Protein AF-A0A8S2ZP55-F1 (afdb_monomer_lite)

InterPro domains:
  IPR012337 Ribonuclease H-like superfamily [SSF53098] (2-61)
  IPR036397 Ribonuclease H superfamily [G3DSA:3.30.420.10] (1-62)

Organism: NCBI:txid392030

Radius of gyration: 12.81 Å; chains: 1; bounding box: 30×30×28 Å

Structure (mmCIF, N/CA/C/O backbone):
data_AF-A0A8S2ZP55-F1
#
_entry.id   AF-A0A8S2ZP55-F1
#
loop_
_atom_site.group_PDB
_atom_site.id
_atom_site.type_symbol
_atom_site.label_atom_id
_atom_site.label_alt_id
_atom_site.label_comp_id
_atom_site.label_asym_id
_atom_site.label_entity_id
_atom_site.label_seq_id
_atom_site.pdbx_PDB_ins_code
_atom_site.Cartn_x
_atom_site.Cartn_y
_atom_site.Cartn_z
_atom_site.occupancy
_atom_site.B_iso_or_equiv
_atom_site.auth_seq_id
_atom_site.auth_comp_id
_atom_site.auth_asym_id
_atom_site.auth_atom_id
_atom_site.pdbx_PDB_model_num
ATOM 1 N N . MET A 1 1 ? -13.304 10.921 0.716 1.00 59.22 1 MET A N 1
ATOM 2 C CA . MET A 1 1 ? -11.971 10.315 0.966 1.00 59.22 1 MET A CA 1
ATOM 3 C C . MET A 1 1 ? -11.128 10.118 -0.296 1.00 59.22 1 MET A C 1
ATOM 5 O O . MET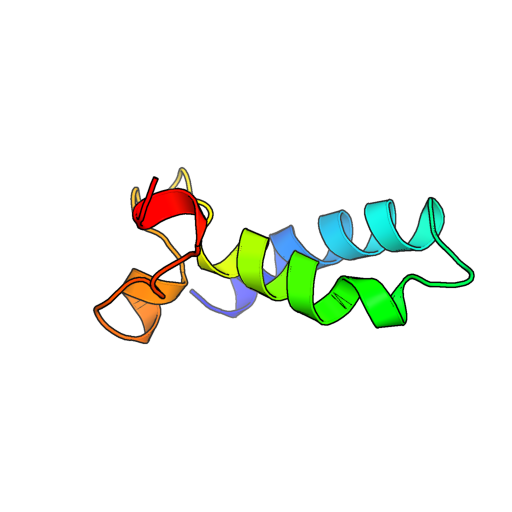 A 1 1 ? -9.923 10.333 -0.228 1.00 59.22 1 MET A O 1
ATOM 9 N N . THR A 1 2 ? -11.718 9.722 -1.428 1.00 60.12 2 THR A N 1
ATOM 10 C CA . THR A 1 2 ? -11.007 9.230 -2.626 1.00 60.12 2 THR A CA 1
ATOM 11 C C . THR A 1 2 ? -9.973 10.199 -3.210 1.00 60.12 2 THR A C 1
ATOM 13 O O . THR A 1 2 ? -8.845 9.804 -3.487 1.00 60.12 2 THR A O 1
ATOM 16 N N . GLU A 1 3 ? -10.302 11.484 -3.352 1.00 69.19 3 GLU A N 1
ATOM 17 C CA . GLU A 1 3 ? -9.399 12.471 -3.969 1.00 69.19 3 GLU A CA 1
ATOM 18 C C . GLU A 1 3 ? -8.193 12.819 -3.091 1.00 69.19 3 GLU A C 1
ATOM 20 O O . GLU A 1 3 ? -7.069 12.920 -3.586 1.00 69.19 3 GLU A O 1
ATOM 25 N N . ARG A 1 4 ? -8.406 12.951 -1.775 1.00 70.50 4 ARG A N 1
ATOM 26 C CA . ARG A 1 4 ? -7.330 13.212 -0.808 1.00 70.50 4 ARG A CA 1
ATOM 27 C C . ARG A 1 4 ? -6.363 12.037 -0.746 1.00 70.50 4 ARG A C 1
ATOM 29 O O . ARG A 1 4 ? -5.155 12.240 -0.737 1.00 70.50 4 ARG A O 1
ATOM 36 N N . MET A 1 5 ? -6.892 10.819 -0.767 1.00 69.81 5 MET A N 1
ATOM 37 C CA . MET A 1 5 ? -6.067 9.625 -0.841 1.00 69.81 5 MET A CA 1
ATOM 38 C C . MET A 1 5 ? -5.273 9.596 -2.145 1.00 69.81 5 MET A C 1
ATOM 40 O O . MET A 1 5 ? -4.051 9.551 -2.094 1.00 69.81 5 MET A O 1
ATOM 44 N N . ASN A 1 6 ? -5.923 9.765 -3.301 1.00 70.00 6 ASN A N 1
ATOM 45 C CA . ASN A 1 6 ? -5.245 9.815 -4.601 1.00 70.00 6 ASN A CA 1
ATOM 46 C C . ASN A 1 6 ? -4.114 10.859 -4.656 1.00 70.00 6 ASN A C 1
ATOM 48 O O . ASN A 1 6 ? -3.120 10.637 -5.346 1.00 70.00 6 ASN A O 1
ATOM 52 N N . ARG A 1 7 ? -4.226 11.972 -3.917 1.00 75.88 7 ARG A N 1
ATOM 53 C CA . ARG A 1 7 ? -3.158 12.976 -3.791 1.00 75.88 7 ARG A CA 1
ATOM 54 C C . ARG A 1 7 ? -1.914 12.442 -3.062 1.00 75.88 7 ARG A C 1
ATOM 56 O O . ARG A 1 7 ? -0.816 12.790 -3.476 1.00 75.88 7 ARG A O 1
ATOM 63 N N . ASN A 1 8 ? -2.070 11.580 -2.058 1.00 72.50 8 ASN A N 1
ATOM 64 C CA . ASN A 1 8 ? -0.953 10.929 -1.358 1.00 72.50 8 ASN A CA 1
ATOM 65 C C . ASN A 1 8 ? -0.409 9.711 -2.123 1.00 72.50 8 ASN A C 1
ATOM 67 O O . ASN A 1 8 ? 0.779 9.418 -2.058 1.00 72.50 8 ASN A O 1
ATOM 71 N N . LEU A 1 9 ? -1.252 9.020 -2.896 1.00 70.88 9 LEU A N 1
ATOM 72 C CA . LEU A 1 9 ? -0.850 7.813 -3.630 1.00 70.88 9 LEU A CA 1
ATOM 73 C C . LEU A 1 9 ? 0.005 8.093 -4.855 1.00 70.88 9 LEU A C 1
ATOM 75 O O . LEU A 1 9 ? 0.961 7.372 -5.124 1.00 70.88 9 LEU A O 1
ATOM 79 N N . LYS A 1 10 ? -0.345 9.136 -5.608 1.00 76.12 10 LYS A N 1
ATOM 80 C CA . LYS A 1 10 ? 0.384 9.531 -6.816 1.00 76.12 10 LYS A CA 1
ATOM 81 C C . LYS A 1 10 ? 1.892 9.714 -6.578 1.00 76.12 10 LYS A C 1
ATOM 83 O O . LYS A 1 10 ? 2.646 9.132 -7.353 1.00 76.12 10 LYS A O 1
ATOM 88 N N . PRO A 1 11 ? 2.358 10.443 -5.543 1.00 82.50 11 PRO A N 1
ATOM 89 C CA . PRO A 1 11 ? 3.791 10.584 -5.295 1.00 82.50 11 PRO A CA 1
ATOM 90 C C . PRO A 1 11 ? 4.458 9.271 -4.864 1.00 82.50 11 PRO A C 1
ATOM 92 O O . PRO A 1 11 ? 5.555 8.994 -5.332 1.00 82.50 11 PRO A O 1
ATOM 95 N N . MET A 1 12 ? 3.796 8.424 -4.064 1.00 78.12 12 MET A N 1
ATOM 96 C CA . MET A 1 12 ? 4.355 7.119 -3.666 1.00 78.12 12 MET A CA 1
ATOM 97 C C . MET A 1 12 ? 4.530 6.180 -4.868 1.00 78.12 12 MET A C 1
ATOM 99 O O . MET A 1 12 ? 5.567 5.538 -5.018 1.00 78.12 12 MET A O 1
ATOM 103 N N . ILE A 1 13 ? 3.534 6.133 -5.760 1.00 76.00 13 ILE A N 1
ATOM 104 C CA . ILE A 1 13 ? 3.614 5.356 -7.004 1.00 76.00 13 ILE A CA 1
ATOM 105 C C . ILE A 1 13 ? 4.696 5.935 -7.921 1.00 76.00 13 ILE A C 1
ATOM 107 O O . ILE A 1 13 ? 5.456 5.170 -8.504 1.00 76.00 13 ILE A O 1
ATOM 111 N N . ALA A 1 14 ? 4.794 7.263 -8.036 1.00 80.94 14 ALA A N 1
ATOM 112 C CA . ALA A 1 14 ? 5.803 7.915 -8.866 1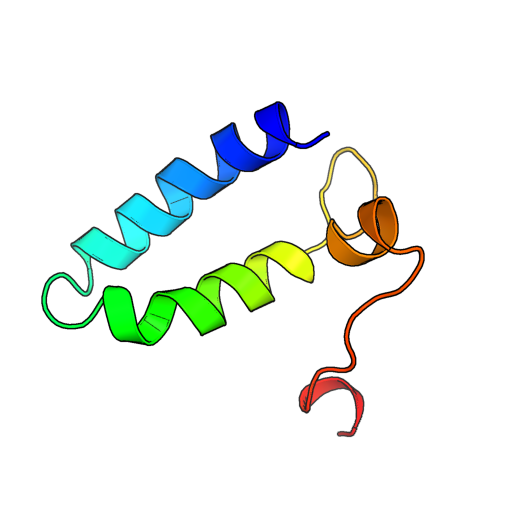.00 80.94 14 ALA A CA 1
ATOM 113 C C . ALA A 1 14 ? 7.232 7.630 -8.378 1.00 80.94 14 ALA A C 1
ATOM 115 O O . ALA A 1 14 ? 8.096 7.325 -9.195 1.00 80.94 14 ALA A O 1
ATOM 116 N N . GLN A 1 15 ? 7.468 7.672 -7.064 1.00 82.44 15 GLN A N 1
ATOM 117 C CA . GLN A 1 15 ? 8.764 7.346 -6.467 1.00 82.44 15 GLN A CA 1
ATOM 118 C C . GLN A 1 15 ? 9.146 5.887 -6.744 1.00 82.44 15 GLN A C 1
ATOM 120 O O . GLN A 1 15 ? 10.225 5.609 -7.262 1.00 82.44 15 GLN A O 1
ATOM 125 N N . TYR A 1 16 ? 8.219 4.960 -6.505 1.00 74.88 16 TYR A N 1
ATOM 126 C CA . TYR A 1 16 ? 8.457 3.542 -6.758 1.00 74.88 16 TYR A CA 1
ATOM 127 C C . TYR A 1 16 ? 8.680 3.234 -8.249 1.00 74.88 16 TYR A C 1
ATOM 129 O O . TYR A 1 16 ? 9.530 2.415 -8.609 1.00 74.88 16 TYR A O 1
ATOM 137 N N . ALA A 1 17 ? 7.916 3.889 -9.128 1.00 78.00 17 ALA A N 1
ATOM 138 C CA . ALA A 1 17 ? 8.036 3.735 -10.572 1.00 78.00 17 ALA A CA 1
ATOM 139 C C . ALA A 1 17 ? 9.343 4.325 -11.117 1.00 78.00 17 ALA A C 1
ATOM 141 O O . ALA A 1 17 ? 9.884 3.772 -12.068 1.00 78.00 17 ALA A O 1
ATOM 142 N N . GLN A 1 18 ? 9.881 5.394 -10.518 1.00 79.88 18 GLN A N 1
ATOM 143 C CA . GLN A 1 18 ? 11.212 5.900 -10.870 1.00 79.88 18 GLN A CA 1
ATOM 144 C C . GLN A 1 18 ? 12.315 4.896 -10.522 1.00 79.88 18 GLN A C 1
ATOM 146 O O . GLN A 1 18 ? 13.199 4.659 -11.341 1.00 79.88 18 GLN A O 1
ATOM 151 N N . GLU A 1 19 ? 12.246 4.271 -9.345 1.00 78.81 19 GLU A N 1
ATOM 152 C CA . GLU A 1 19 ? 13.235 3.274 -8.912 1.00 78.81 19 GLU A CA 1
ATOM 153 C C . GLU A 1 19 ? 13.168 1.975 -9.735 1.00 78.81 19 GLU A C 1
ATOM 155 O O . GLU A 1 19 ? 14.181 1.308 -9.926 1.00 78.81 19 GLU A O 1
ATOM 160 N N . ASN A 1 20 ? 11.988 1.627 -10.264 1.00 75.69 20 ASN A N 1
ATOM 161 C CA . ASN A 1 20 ? 11.735 0.373 -10.984 1.00 75.69 20 ASN A CA 1
ATOM 162 C C . ASN A 1 20 ? 11.145 0.613 -12.384 1.00 75.69 20 ASN A C 1
ATOM 164 O O . ASN A 1 20 ? 10.189 -0.048 -12.793 1.00 75.69 20 ASN A O 1
ATOM 168 N N . ALA A 1 21 ? 11.714 1.556 -13.139 1.00 72.81 21 ALA A N 1
ATOM 169 C CA . ALA A 1 21 ? 11.146 2.062 -14.396 1.00 72.81 21 ALA A CA 1
ATOM 170 C C . ALA A 1 21 ? 10.848 0.997 -15.474 1.00 72.81 21 ALA A C 1
ATOM 172 O O . ALA A 1 21 ? 9.982 1.217 -16.316 1.00 72.81 21 ALA A O 1
ATOM 173 N N . HIS A 1 22 ? 11.516 -0.161 -15.454 1.00 80.31 22 HIS A N 1
ATOM 174 C CA . HIS A 1 22 ? 11.283 -1.252 -16.415 1.00 80.31 22 HIS A CA 1
ATOM 175 C C . HIS A 1 22 ? 10.222 -2.280 -15.983 1.00 80.31 22 HIS A C 1
ATOM 177 O O . HIS A 1 22 ? 9.793 -3.079 -16.813 1.00 80.31 22 HIS A O 1
ATOM 183 N N . SER A 1 23 ? 9.820 -2.303 -14.708 1.00 81.31 23 SER A N 1
ATOM 184 C CA . SER A 1 23 ? 8.908 -3.320 -14.155 1.00 81.31 23 SER A CA 1
ATOM 185 C C . SER A 1 23 ? 7.803 -2.747 -13.271 1.00 81.31 23 SER A C 1
ATOM 187 O O . SER A 1 23 ? 7.081 -3.509 -12.626 1.00 81.31 23 SER A O 1
ATOM 189 N N . TRP A 1 24 ? 7.676 -1.420 -13.206 1.00 80.00 24 TRP A N 1
ATOM 190 C CA . TRP A 1 24 ? 6.746 -0.706 -12.328 1.00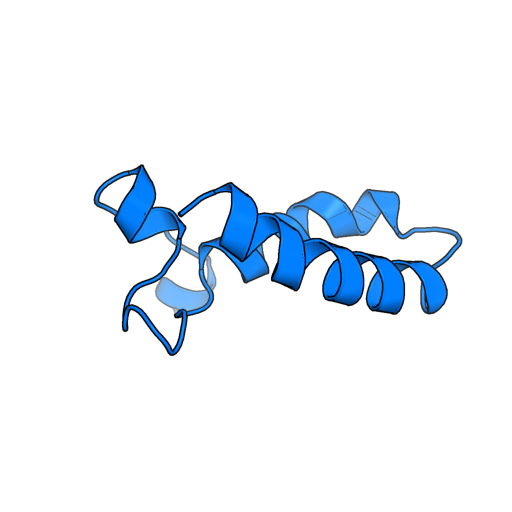 80.00 24 TRP A CA 1
ATOM 191 C C . TRP A 1 24 ? 5.298 -1.211 -12.449 1.00 80.00 24 TRP A C 1
ATOM 193 O O . TRP A 1 24 ? 4.585 -1.305 -11.449 1.00 80.00 24 TRP A O 1
ATOM 203 N N . ASP A 1 25 ? 4.889 -1.608 -13.652 1.00 79.31 25 ASP A N 1
ATOM 204 C CA . ASP A 1 25 ? 3.583 -2.174 -13.983 1.00 79.31 25 ASP A CA 1
ATOM 205 C C . ASP A 1 25 ? 3.323 -3.502 -13.253 1.00 79.31 25 ASP A C 1
ATOM 207 O O . ASP A 1 25 ? 2.234 -3.726 -12.721 1.00 79.31 25 ASP A O 1
ATOM 211 N N . ARG A 1 26 ? 4.350 -4.349 -13.114 1.00 83.31 26 ARG A N 1
ATOM 212 C CA . ARG A 1 26 ? 4.267 -5.634 -12.394 1.00 83.31 26 ARG A CA 1
ATOM 213 C C . ARG A 1 26 ? 4.077 -5.458 -10.891 1.00 83.31 26 ARG A C 1
ATOM 215 O O . ARG A 1 26 ? 3.606 -6.367 -10.207 1.00 83.31 26 ARG A O 1
ATOM 222 N N . HIS A 1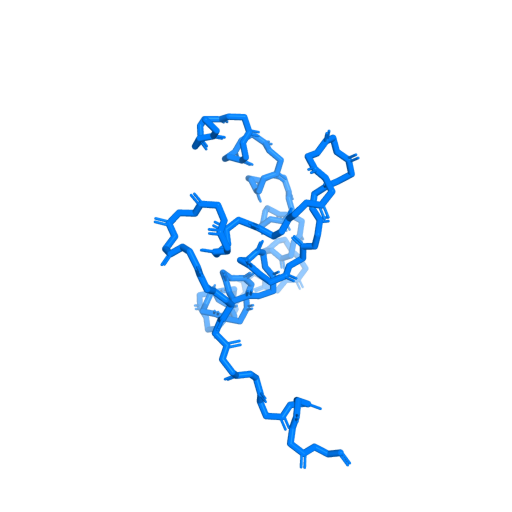 27 ? 4.443 -4.295 -10.362 1.00 78.69 27 HIS A N 1
ATOM 223 C CA . HIS A 1 27 ? 4.334 -3.977 -8.942 1.00 78.69 27 HIS A CA 1
ATOM 224 C C . HIS A 1 27 ? 3.065 -3.194 -8.603 1.00 78.69 27 HIS A C 1
ATOM 226 O O . HIS A 1 27 ? 2.738 -3.054 -7.423 1.00 78.69 27 HIS A O 1
ATOM 232 N N . LEU A 1 28 ? 2.303 -2.750 -9.608 1.00 80.38 28 LEU A N 1
ATOM 233 C CA . LEU A 1 28 ? 1.118 -1.916 -9.420 1.00 80.38 28 LEU A CA 1
ATOM 234 C C . LEU A 1 28 ? 0.073 -2.582 -8.517 1.00 80.38 28 LEU A C 1
ATOM 236 O O . LEU A 1 28 ? -0.472 -1.942 -7.620 1.00 80.38 28 LEU A O 1
ATOM 240 N N . SER A 1 29 ? -0.163 -3.886 -8.690 1.00 82.31 29 SER A N 1
ATOM 241 C CA . SER A 1 29 ? -1.098 -4.646 -7.850 1.00 82.31 29 SER A CA 1
ATOM 242 C C . SER A 1 29 ? -0.641 -4.724 -6.392 1.00 82.31 29 SER A C 1
ATOM 244 O O . SER A 1 29 ? -1.466 -4.593 -5.488 1.00 82.31 29 SER A O 1
ATOM 246 N N . LYS A 1 30 ? 0.668 -4.891 -6.153 1.00 82.00 30 LYS A N 1
ATOM 247 C CA . LYS A 1 30 ? 1.251 -4.936 -4.800 1.00 82.00 30 LYS A CA 1
ATOM 248 C C . LYS A 1 30 ? 1.194 -3.568 -4.126 1.00 82.00 30 LYS A C 1
ATOM 250 O O . LYS A 1 30 ? 0.788 -3.479 -2.972 1.00 82.00 30 LYS A O 1
ATOM 255 N N . LEU A 1 31 ? 1.530 -2.508 -4.858 1.00 80.31 31 LEU A N 1
ATOM 256 C CA . LEU A 1 31 ? 1.404 -1.131 -4.383 1.00 80.31 31 LEU A CA 1
ATOM 257 C C . LEU A 1 31 ? -0.044 -0.813 -4.025 1.00 80.31 31 LEU A C 1
ATOM 259 O O . LEU A 1 31 ? -0.322 -0.373 -2.916 1.00 80.31 31 LEU A O 1
ATOM 263 N N . ALA A 1 32 ? -0.981 -1.103 -4.928 1.00 82.69 32 ALA A N 1
ATOM 264 C CA . ALA A 1 32 ? -2.397 -0.864 -4.695 1.00 82.69 32 ALA A CA 1
ATOM 265 C C . ALA A 1 32 ? -2.950 -1.673 -3.510 1.00 82.69 32 ALA A C 1
ATOM 267 O O . ALA A 1 32 ? -3.922 -1.243 -2.892 1.00 82.69 32 ALA A O 1
ATOM 268 N N . LEU A 1 33 ? -2.383 -2.846 -3.210 1.00 85.12 33 LEU A N 1
ATOM 269 C CA . LEU A 1 33 ? -2.724 -3.617 -2.015 1.00 85.12 33 LEU A CA 1
ATOM 270 C C . LEU A 1 33 ? -2.186 -2.942 -0.751 1.00 85.12 33 LEU A C 1
ATOM 272 O O . LEU A 1 33 ? -2.989 -2.620 0.114 1.00 85.12 33 LEU A O 1
ATOM 276 N N . SER A 1 34 ? -0.881 -2.650 -0.701 1.00 84.00 34 SER A N 1
ATOM 277 C CA . SER A 1 34 ? -0.229 -1.953 0.421 1.00 84.00 34 SER A CA 1
ATOM 278 C C . SER A 1 34 ? -0.980 -0.676 0.793 1.00 84.00 34 SER A C 1
ATOM 280 O O . SER A 1 34 ? -1.407 -0.483 1.924 1.00 84.00 34 SER A O 1
ATOM 282 N N . ILE A 1 35 ? -1.291 0.128 -0.218 1.00 81.75 35 ILE A N 1
ATOM 283 C CA . ILE A 1 35 ? -2.069 1.355 -0.100 1.00 81.75 35 ILE A CA 1
ATOM 284 C C . ILE A 1 35 ? -3.452 1.135 0.529 1.00 81.75 35 ILE A C 1
ATOM 286 O O . ILE A 1 35 ? -3.920 1.962 1.308 1.00 81.75 35 ILE A O 1
ATOM 290 N N . ARG A 1 36 ? -4.148 0.060 0.146 1.00 85.31 36 ARG A N 1
ATOM 291 C CA . ARG A 1 36 ? -5.498 -0.232 0.642 1.00 85.31 36 ARG A CA 1
ATOM 292 C C . ARG A 1 36 ? -5.492 -0.725 2.085 1.00 85.31 36 ARG A C 1
ATOM 294 O O . ARG A 1 36 ? -6.507 -0.554 2.751 1.00 85.31 36 ARG A O 1
ATOM 301 N N . THR A 1 37 ? -4.381 -1.298 2.541 1.00 87.19 37 THR A N 1
ATOM 302 C CA . THR A 1 37 ? -4.229 -1.894 3.875 1.00 87.19 37 THR A CA 1
ATOM 303 C C . THR A 1 37 ? -3.402 -1.043 4.837 1.00 87.19 37 THR A C 1
ATOM 305 O O . THR A 1 37 ? -3.350 -1.347 6.022 1.00 87.19 37 THR A O 1
ATOM 308 N N . SER A 1 38 ? -2.748 0.025 4.373 1.00 86.19 38 SER A N 1
ATOM 309 C CA . SER A 1 38 ? -2.068 0.979 5.252 1.00 86.19 38 SER A CA 1
ATOM 310 C C . SER A 1 38 ? -3.076 1.869 5.974 1.00 86.19 38 SER A C 1
ATOM 312 O O . SER A 1 38 ? -3.921 2.507 5.344 1.00 86.19 38 SER A O 1
ATOM 314 N N . VAL A 1 39 ? -2.950 1.943 7.299 1.00 85.69 39 VAL A N 1
ATOM 315 C CA . VAL A 1 39 ? -3.733 2.855 8.138 1.00 85.69 39 VAL A CA 1
ATOM 316 C C . VAL A 1 39 ? -3.428 4.299 7.756 1.00 85.69 39 VAL A C 1
ATOM 318 O O . VAL A 1 39 ? -2.269 4.697 7.631 1.00 85.69 39 VAL A O 1
ATOM 321 N N . ASN A 1 40 ? -4.475 5.096 7.564 1.00 81.44 40 ASN A N 1
ATOM 322 C CA . ASN A 1 40 ? -4.329 6.521 7.324 1.00 81.44 40 ASN A CA 1
ATOM 323 C C . ASN A 1 40 ? -4.314 7.278 8.659 1.00 81.44 40 ASN A C 1
ATOM 325 O O . ASN A 1 40 ? -5.275 7.217 9.419 1.00 81.44 40 ASN A O 1
ATOM 329 N N . GLU A 1 41 ? -3.256 8.048 8.916 1.00 80.19 41 GLU A N 1
ATOM 330 C CA . GLU A 1 41 ? -3.049 8.766 10.185 1.00 80.19 41 GLU A CA 1
ATOM 331 C C . GLU A 1 41 ? -4.172 9.748 10.549 1.00 80.19 41 GLU A C 1
ATOM 333 O O . GLU A 1 41 ? -4.431 9.986 11.722 1.00 80.19 41 GLU A O 1
ATOM 338 N N . THR A 1 42 ? -4.855 10.330 9.557 1.00 79.25 42 THR A N 1
ATOM 339 C CA . THR A 1 42 ? -5.945 11.283 9.815 1.00 79.25 42 THR A CA 1
ATOM 340 C C . THR A 1 42 ? -7.222 10.580 10.261 1.00 79.25 42 THR A C 1
ATOM 342 O O . THR A 1 42 ? -7.992 11.139 11.037 1.00 79.25 42 THR A O 1
ATOM 345 N N . THR A 1 43 ? -7.487 9.389 9.727 1.00 81.44 43 THR A N 1
ATOM 346 C CA . THR A 1 43 ? -8.751 8.678 9.953 1.00 81.44 43 THR A CA 1
ATOM 347 C C . THR A 1 43 ? -8.619 7.546 10.955 1.00 81.44 43 THR A C 1
ATOM 349 O O . THR A 1 43 ? -9.636 7.060 11.423 1.00 81.44 43 THR A O 1
ATOM 352 N N . GLY A 1 44 ? -7.402 7.093 11.258 1.00 86.69 44 GLY A N 1
ATOM 353 C CA . GLY A 1 44 ? -7.147 5.927 12.108 1.00 86.69 44 GLY A CA 1
ATOM 354 C C . GLY A 1 44 ? -7.472 4.582 11.448 1.00 86.69 44 GLY A C 1
ATOM 355 O O . GLY A 1 44 ? -7.029 3.552 11.939 1.00 86.69 44 GLY A O 1
ATOM 356 N N . ASP A 1 45 ? -8.178 4.595 10.316 1.00 87.12 45 ASP A N 1
ATOM 357 C CA . ASP A 1 45 ? -8.595 3.405 9.573 1.00 87.12 45 ASP A CA 1
ATOM 358 C C . ASP A 1 45 ? -7.864 3.222 8.238 1.00 87.12 45 ASP A C 1
ATOM 360 O O . ASP A 1 45 ? -7.301 4.162 7.659 1.00 87.12 45 ASP A O 1
ATOM 364 N N . THR A 1 46 ? -7.924 1.996 7.712 1.00 87.69 46 THR A N 1
ATOM 365 C CA . THR A 1 46 ? -7.459 1.686 6.360 1.00 87.69 46 THR A CA 1
ATOM 366 C C . THR A 1 46 ? -8.473 2.154 5.307 1.00 87.69 46 THR A C 1
ATOM 368 O O . THR A 1 46 ? -9.691 2.182 5.525 1.00 87.69 46 THR A O 1
ATOM 371 N N . PRO A 1 47 ? -8.012 2.464 4.090 1.00 85.88 47 PRO A N 1
ATOM 372 C CA . PRO A 1 47 ? -8.913 2.744 2.985 1.00 85.88 47 PRO A CA 1
ATOM 373 C C . PRO A 1 47 ? -9.826 1.584 2.594 1.00 85.88 47 PRO A C 1
ATOM 375 O O . PRO A 1 47 ? -10.925 1.825 2.093 1.00 85.88 47 PRO A O 1
ATOM 378 N N . ALA A 1 48 ? -9.385 0.334 2.750 1.00 87.94 48 ALA A N 1
ATOM 379 C CA . ALA A 1 48 ? -10.234 -0.816 2.472 1.00 87.94 48 ALA A CA 1
ATOM 380 C C . ALA A 1 48 ? -11.408 -0.881 3.452 1.00 87.94 48 ALA A C 1
ATOM 382 O O . ALA A 1 48 ? -12.554 -1.005 3.012 1.00 87.94 48 ALA A O 1
ATOM 383 N N . TYR A 1 49 ? -11.138 -0.692 4.743 1.00 89.50 49 TYR A N 1
ATOM 384 C CA . TYR A 1 49 ? -12.166 -0.641 5.771 1.00 89.50 49 TYR A CA 1
ATOM 385 C C . TYR A 1 49 ? -13.163 0.494 5.519 1.00 89.50 49 TYR A C 1
ATOM 387 O O . TYR A 1 49 ? -14.368 0.261 5.477 1.00 89.50 49 TYR A O 1
ATOM 395 N N . LEU A 1 50 ? -12.676 1.700 5.218 1.00 87.06 50 LEU A N 1
ATOM 396 C CA . LEU A 1 50 ? -13.545 2.852 4.956 1.00 87.06 50 LEU A CA 1
ATOM 397 C C . LEU A 1 50 ? -14.419 2.704 3.700 1.00 87.06 50 LEU A C 1
ATOM 399 O O . LEU A 1 50 ? -15.512 3.263 3.652 1.00 87.06 50 LEU A O 1
ATOM 403 N N . ASN A 1 51 ? -13.955 1.983 2.674 1.00 86.81 51 ASN A N 1
ATOM 404 C CA . ASN A 1 51 ? -14.719 1.800 1.434 1.00 86.8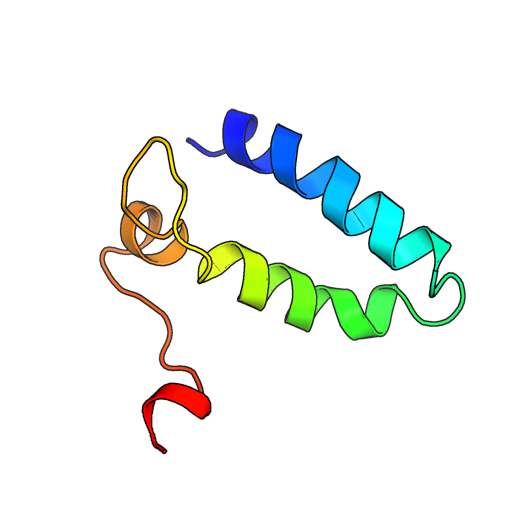1 51 ASN A CA 1
ATOM 405 C C . ASN A 1 51 ? -15.640 0.571 1.458 1.00 86.81 51 ASN A C 1
ATOM 407 O O . ASN A 1 51 ? -16.677 0.583 0.799 1.00 86.81 51 ASN A O 1
ATOM 411 N N . PHE A 1 52 ? -15.258 -0.500 2.159 1.00 88.50 52 PHE A N 1
ATOM 412 C CA . PHE A 1 52 ? -15.929 -1.804 2.072 1.00 88.50 52 PHE A CA 1
ATOM 413 C C . PHE A 1 52 ? -16.423 -2.347 3.418 1.00 88.50 52 PHE A C 1
ATOM 415 O O . PHE A 1 52 ? -17.003 -3.432 3.451 1.00 88.50 52 PHE A O 1
ATOM 422 N N . GLY A 1 53 ? -16.171 -1.639 4.520 1.00 90.25 53 GLY A N 1
ATOM 423 C CA . GLY A 1 53 ? -16.480 -2.080 5.883 1.00 90.25 53 GLY A CA 1
ATOM 424 C C . GLY A 1 53 ? -15.638 -3.266 6.364 1.00 90.25 53 GLY A C 1
ATOM 425 O O . GLY A 1 53 ? -15.982 -3.892 7.362 1.00 90.25 53 GLY A O 1
ATOM 426 N N . ARG A 1 54 ? -14.576 -3.631 5.633 1.00 88.94 54 ARG A N 1
ATOM 427 C CA . ARG A 1 54 ? -13.678 -4.743 5.967 1.00 88.94 54 ARG A CA 1
ATOM 428 C C . ARG A 1 54 ? -12.311 -4.578 5.317 1.00 88.94 54 ARG A C 1
ATOM 430 O O . ARG A 1 54 ? -12.214 -4.078 4.195 1.00 88.94 54 ARG A O 1
ATOM 437 N N . ASP A 1 55 ? -11.292 -5.110 5.975 1.00 87.62 55 ASP A N 1
ATOM 438 C CA . ASP A 1 55 ? -9.966 -5.271 5.393 1.00 87.62 55 ASP A CA 1
ATOM 439 C C . ASP A 1 55 ? -9.847 -6.564 4.570 1.00 87.62 55 ASP A C 1
ATOM 441 O O . ASP A 1 55 ? -10.487 -7.579 4.882 1.00 87.62 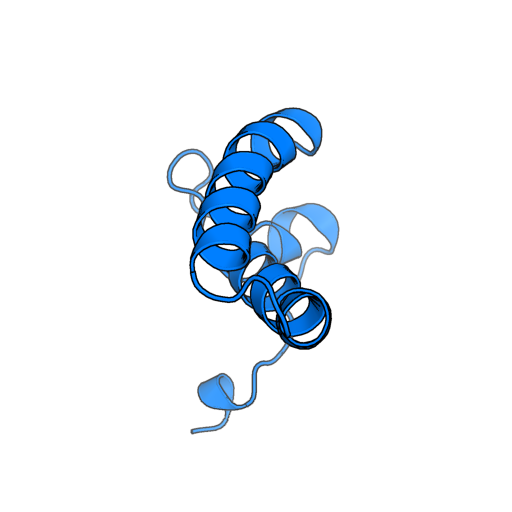55 ASP A O 1
ATOM 445 N N . PRO A 1 56 ? -9.060 -6.556 3.479 1.00 85.19 56 PRO A N 1
ATOM 446 C CA . PRO A 1 56 ? -8.723 -7.771 2.757 1.00 85.19 56 PRO A CA 1
ATOM 447 C C . PRO A 1 56 ? -7.809 -8.643 3.622 1.00 85.19 56 PRO A C 1
ATOM 449 O O . PRO A 1 56 ? -6.840 -8.147 4.185 1.00 85.19 56 PRO A O 1
ATOM 452 N N . LYS A 1 57 ? -8.078 -9.952 3.672 1.00 86.25 57 LYS A N 1
ATOM 453 C CA . LYS A 1 57 ? -7.188 -10.907 4.344 1.00 86.25 57 LYS A CA 1
ATOM 454 C C . LYS A 1 57 ? -5.879 -11.019 3.569 1.00 86.25 57 LYS A C 1
ATOM 456 O O . LYS A 1 57 ? -5.878 -11.471 2.420 1.00 86.25 57 LYS A O 1
ATOM 461 N N . LEU A 1 58 ? -4.785 -10.609 4.190 1.00 85.19 58 LEU A N 1
ATOM 462 C CA . LEU A 1 58 ? -3.439 -10.756 3.666 1.00 85.19 58 LEU A CA 1
ATOM 463 C C . LEU A 1 58 ? -2.865 -12.115 4.086 1.00 85.19 58 LEU A C 1
ATOM 465 O O . LEU A 1 58 ? -3.191 -12.617 5.158 1.00 85.19 58 LEU A O 1
ATOM 469 N N . PRO A 1 59 ? -1.956 -12.711 3.294 1.00 80.88 59 PRO A N 1
ATOM 470 C CA . PRO A 1 59 ? -1.228 -13.909 3.719 1.00 80.88 59 PRO A CA 1
ATOM 471 C C . PRO A 1 59 ? -0.479 -13.726 5.049 1.00 80.88 59 PRO A C 1
ATOM 473 O O . PRO A 1 59 ? -0.296 -14.690 5.778 1.00 80.88 59 PRO A O 1
ATOM 476 N N . LEU A 1 60 ? -0.074 -12.489 5.364 1.00 77.12 60 LEU A N 1
ATOM 477 C CA . LEU A 1 60 ? 0.553 -12.115 6.634 1.00 77.12 60 LEU A CA 1
ATOM 478 C C . LEU A 1 60 ? -0.398 -12.211 7.836 1.00 77.12 60 LEU A C 1
ATOM 480 O O . LEU A 1 60 ? 0.083 -12.413 8.939 1.00 77.12 60 LEU A O 1
ATOM 484 N N . ASP A 1 61 ? -1.715 -12.117 7.633 1.00 76.00 61 ASP A N 1
ATOM 485 C CA . ASP A 1 61 ? -2.708 -12.229 8.715 1.00 76.00 61 ASP A CA 1
ATOM 486 C C . ASP A 1 61 ? -2.956 -13.690 9.137 1.00 76.00 61 ASP A C 1
ATOM 488 O O . ASP A 1 61 ? -3.715 -13.953 10.068 1.00 76.00 61 ASP A O 1
ATOM 492 N N . LEU A 1 62 ? -2.390 -14.649 8.396 1.00 73.75 62 LEU A N 1
ATOM 493 C CA . LEU A 1 62 ? -2.522 -16.091 8.627 1.00 73.75 62 LEU A CA 1
ATOM 494 C C . LEU A 1 62 ? -1.260 -16.716 9.248 1.00 73.75 62 LEU A C 1
ATOM 496 O O . LEU A 1 62 ? -1.261 -17.922 9.500 1.00 73.75 62 LEU A O 1
ATOM 500 N N . LEU A 1 63 ? -0.197 -15.922 9.424 1.00 66.25 63 LEU A N 1
ATOM 501 C CA . LEU A 1 63 ? 1.044 -16.293 10.112 1.00 66.25 63 LEU A CA 1
ATOM 502 C C . LEU A 1 63 ? 0.922 -16.003 11.610 1.00 66.25 63 LEU A C 1
ATOM 504 O O . LEU A 1 63 ? 1.427 -16.842 12.388 1.00 66.25 63 LEU A O 1
#

Foldseek 3Di:
DVVVLVVVLVVVLVVQCVVVVPCSVVCPVVSVLCQQQDQDPVPRHGVVCVVPVDRDDDPVNVD

Sequence (63 aa):
MTERMNRNLKPMIAQYAQENAHSWDRHLSKLALSIRTSVNETTGDTPAYLNFGRDPKLPLDLL

Secondary structure (DSSP, 8-state):
-HHHHHHHHHHHHHHHHHHTTTTHHHHHHHHHHHHHHSPPTTTSS-HHHHHHSS----GGGG-

pLDDT: mean 80.11, std 6.76, range [59.22, 90.25]